Protein AF-A0A1D3L2G2-F1 (afdb_monomer)

Mean predicted aligned error: 9.74 Å

Radius of gyration: 22.22 Å; Cα contacts (8 Å, |Δi|>4): 189; chains: 1; bounding box: 55×24×78 Å

Nearest PDB structures (foldseek):
  7aer-assembly1_A  TM=4.642E-01  e=3.198E-01  Shewanella oneidensis MR-1
  6faj-assembly1_B-2  TM=3.667E-01  e=4.433E-01  Homo sapiens
  8bb1-assembly1_D  TM=3.665E-01  e=4.732E-01  Escherichia coli
  3j7y-assembly1_f  TM=4.106E-01  e=1.747E+00  Homo sapiens
  6rkc-assembly1_B  TM=3.754E-01  e=3.145E+00  Ureaplasma urealyticum serovar 7 str. ATCC 27819

pLDDT: mean 78.07, std 13.8, range [40.22, 92.31]

Solvent-accessible surface area (backbone atoms only — not comparable to full-atom values): 7650 Å² total; per-residue (Å²): 132,65,66,71,61,51,55,53,51,52,51,52,52,51,52,51,51,53,50,52,53,52,51,56,52,50,55,54,51,51,56,55,50,50,53,51,52,51,52,51,25,44,51,50,11,32,46,51,28,37,48,49,50,35,70,75,36,76,88,52,81,85,62,43,74,72,49,75,47,78,43,75,84,76,55,30,34,35,33,40,36,57,74,58,86,72,54,70,70,57,53,52,49,27,48,53,26,20,35,54,34,36,40,76,72,70,30,47,53,57,87,46,83,53,103,70,84,38,51,56,16,68,26,63,32,52,90,53,97,60,47,35,31,48,28,57,64,78,127

Organism: NCBI:txid118062

Sequence (139 aa):
MDDRAQVSVELILFLAFVLAIILVFATYIADANEKNIIETSVKLGAENATSTMVLLDRSMEPLRVTSISVTGSDPIVMTLHFSRSVDYTTQKYVAEGVVTSLISQGYDAESNYTDTNKLKGNVTLQKARHDYLIKTADV

Structure (mmCIF, N/CA/C/O backbone):
data_AF-A0A1D3L2G2-F1
#
_entry.id   AF-A0A1D3L2G2-F1
#
loop_
_atom_site.group_PDB
_atom_site.id
_atom_site.type_symbol
_atom_site.label_atom_id
_atom_site.label_alt_id
_atom_site.label_comp_id
_atom_site.label_asym_id
_atom_site.label_entity_id
_atom_site.label_seq_id
_atom_site.pdbx_PDB_ins_code
_atom_site.Cartn_x
_atom_site.Cartn_y
_atom_site.Cartn_z
_atom_site.occupancy
_atom_site.B_iso_or_equiv
_atom_site.auth_seq_id
_atom_site.auth_comp_id
_atom_site.auth_asym_id
_atom_site.auth_atom_id
_atom_site.pdbx_PDB_model_num
ATOM 1 N N . MET A 1 1 ? 31.912 -0.510 -53.127 1.00 55.47 1 MET A N 1
ATOM 2 C CA . MET A 1 1 ? 31.025 -0.357 -51.957 1.00 55.47 1 MET A CA 1
ATOM 3 C C . MET A 1 1 ? 31.754 0.567 -51.010 1.00 55.47 1 MET A C 1
ATOM 5 O O . MET A 1 1 ? 32.959 0.420 -50.882 1.00 55.47 1 MET A O 1
ATOM 9 N N . ASP A 1 2 ? 31.084 1.607 -50.529 1.00 66.56 2 ASP A N 1
ATOM 10 C CA . ASP A 1 2 ? 31.732 2.687 -49.787 1.00 66.56 2 ASP A CA 1
ATOM 11 C C . ASP A 1 2 ? 31.749 2.307 -48.301 1.00 66.56 2 ASP A C 1
ATOM 13 O O . ASP A 1 2 ? 30.739 2.429 -47.607 1.00 66.56 2 ASP A O 1
ATOM 17 N N . ASP A 1 3 ? 32.873 1.763 -47.829 1.00 65.44 3 ASP A N 1
ATOM 18 C CA . ASP A 1 3 ? 33.015 1.162 -46.491 1.00 65.44 3 ASP A CA 1
ATOM 19 C C . ASP A 1 3 ? 32.640 2.134 -45.362 1.00 65.44 3 ASP A C 1
ATOM 21 O O . ASP A 1 3 ? 32.155 1.738 -44.303 1.00 65.44 3 ASP A O 1
ATOM 25 N N . ARG A 1 4 ? 32.781 3.442 -45.604 1.00 65.44 4 ARG A N 1
ATOM 26 C CA . ARG A 1 4 ? 32.375 4.495 -44.660 1.00 65.44 4 ARG A CA 1
ATOM 27 C C . ARG A 1 4 ? 30.858 4.565 -44.470 1.00 65.44 4 ARG A C 1
ATOM 29 O O . ARG A 1 4 ? 30.391 4.809 -43.355 1.00 65.44 4 ARG A O 1
ATOM 36 N N . ALA A 1 5 ? 30.087 4.346 -45.535 1.00 63.53 5 ALA A N 1
ATOM 37 C CA . ALA A 1 5 ? 28.629 4.323 -45.467 1.00 63.53 5 ALA A CA 1
ATOM 38 C C . ALA A 1 5 ? 28.132 3.070 -44.732 1.00 63.53 5 ALA A C 1
ATOM 40 O O . ALA A 1 5 ? 27.205 3.163 -43.931 1.00 63.53 5 ALA A O 1
ATOM 41 N N . GLN A 1 6 ? 28.792 1.926 -44.933 1.00 70.25 6 GLN A N 1
ATOM 42 C CA . GLN A 1 6 ? 28.467 0.684 -44.229 1.00 70.25 6 GLN A CA 1
ATOM 43 C C . GLN A 1 6 ? 28.737 0.790 -42.719 1.00 70.25 6 GLN A C 1
ATOM 45 O O . GLN A 1 6 ? 27.844 0.507 -41.923 1.00 70.25 6 GLN A O 1
ATOM 50 N N . VAL A 1 7 ? 29.912 1.292 -42.322 1.00 67.12 7 VAL A N 1
ATOM 51 C CA . VAL A 1 7 ? 30.263 1.487 -40.901 1.00 67.12 7 VAL A CA 1
ATOM 52 C C . VAL A 1 7 ? 29.291 2.449 -40.201 1.00 67.12 7 VAL A C 1
ATOM 54 O O . VAL A 1 7 ? 28.914 2.231 -39.051 1.00 67.12 7 VAL A O 1
ATOM 57 N N . SER A 1 8 ? 28.833 3.496 -40.896 1.00 74.94 8 SER A N 1
ATOM 58 C CA . SER A 1 8 ? 27.868 4.456 -40.339 1.00 74.94 8 SER A CA 1
ATOM 59 C C . SER A 1 8 ?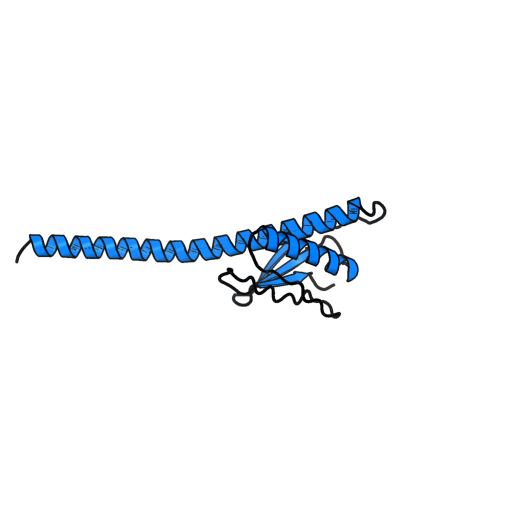 26.487 3.831 -40.112 1.00 74.94 8 SER A C 1
ATOM 61 O O . SER A 1 8 ? 25.849 4.093 -39.093 1.00 74.94 8 SER A O 1
ATOM 63 N N . VAL A 1 9 ? 26.028 2.987 -41.043 1.00 83.44 9 VAL A N 1
ATOM 64 C CA . VAL A 1 9 ? 24.738 2.288 -40.932 1.00 83.44 9 VAL A CA 1
ATOM 65 C C . VAL A 1 9 ? 24.770 1.245 -39.816 1.00 83.44 9 VAL A C 1
ATOM 67 O O . VAL A 1 9 ? 23.834 1.186 -39.021 1.00 83.44 9 VAL A O 1
ATOM 70 N N . GLU A 1 10 ? 25.848 0.467 -39.704 1.00 81.50 10 GLU A N 1
ATOM 71 C CA . GLU A 1 10 ? 26.017 -0.522 -38.631 1.00 81.50 10 GLU A CA 1
ATOM 72 C C . GLU A 1 10 ? 26.034 0.131 -37.243 1.00 81.50 10 GLU A C 1
ATOM 74 O O . GLU A 1 10 ? 25.370 -0.357 -36.327 1.00 81.50 10 GLU A O 1
ATOM 79 N N . LEU A 1 11 ? 26.717 1.273 -37.091 1.00 84.44 11 LEU A N 1
ATOM 80 C CA . LEU A 1 11 ? 26.750 2.016 -35.830 1.00 84.44 11 LEU A CA 1
ATOM 81 C C . LEU A 1 11 ? 25.355 2.508 -35.416 1.00 84.44 11 LEU A C 1
ATOM 83 O O . LEU A 1 11 ? 24.971 2.361 -34.255 1.00 84.44 11 LEU A O 1
ATOM 87 N N . ILE A 1 12 ? 24.586 3.069 -36.355 1.00 87.25 12 ILE A N 1
ATOM 88 C CA . ILE A 1 12 ? 23.217 3.540 -36.092 1.00 87.25 12 ILE A CA 1
ATOM 89 C C . ILE A 1 12 ? 22.308 2.364 -35.720 1.00 87.25 12 ILE A C 1
ATOM 91 O O . ILE A 1 12 ? 21.533 2.467 -34.768 1.00 87.25 12 ILE A O 1
ATOM 95 N N . LEU A 1 13 ? 22.422 1.238 -36.432 1.00 88.69 13 LEU A N 1
ATOM 96 C CA . LEU A 1 13 ? 21.626 0.040 -36.168 1.00 88.69 13 LEU A CA 1
ATOM 97 C C . LEU A 1 13 ? 21.932 -0.544 -34.780 1.00 88.69 13 LEU A C 1
ATOM 99 O O . LEU A 1 13 ? 21.015 -0.885 -34.033 1.00 88.69 13 LEU A O 1
ATOM 103 N N . PHE A 1 14 ? 23.213 -0.607 -34.411 1.00 91.38 14 PHE A N 1
ATOM 104 C CA . PHE A 1 14 ? 23.645 -1.063 -33.094 1.00 91.38 14 PHE A CA 1
ATOM 105 C C . PHE A 1 14 ? 23.118 -0.150 -31.982 1.00 91.38 14 PHE A C 1
ATOM 107 O O . PHE A 1 14 ? 22.549 -0.632 -31.002 1.00 91.38 14 PHE A O 1
ATOM 114 N N . LEU A 1 15 ? 23.236 1.171 -32.149 1.00 91.00 15 LEU A N 1
ATOM 115 C CA . LEU A 1 15 ? 22.743 2.139 -31.169 1.00 91.00 15 LEU A CA 1
ATOM 116 C C . LEU A 1 15 ? 21.220 2.036 -30.984 1.00 91.00 15 LEU A C 1
ATOM 118 O O . LEU A 1 15 ? 20.727 2.061 -29.856 1.00 91.00 15 LEU A O 1
ATOM 122 N N . ALA A 1 16 ? 20.480 1.878 -32.085 1.00 90.31 16 ALA A N 1
ATOM 123 C CA . ALA A 1 16 ? 19.031 1.703 -32.064 1.00 90.31 16 ALA A CA 1
ATOM 124 C C . ALA A 1 16 ? 18.620 0.418 -31.331 1.00 90.31 16 ALA A C 1
ATOM 126 O O . ALA A 1 16 ? 17.677 0.434 -30.541 1.00 90.31 16 ALA A O 1
ATOM 127 N N . PHE A 1 17 ? 19.349 -0.681 -31.539 1.00 92.31 17 PHE A N 1
ATOM 128 C CA . PHE A 1 17 ? 19.092 -1.946 -30.855 1.00 92.31 17 PHE A CA 1
ATOM 129 C C . PHE A 1 17 ? 19.344 -1.851 -29.344 1.00 92.31 17 PHE A C 1
ATOM 131 O O . PHE A 1 17 ? 18.515 -2.289 -28.546 1.00 92.31 17 PHE A O 1
ATOM 138 N N . VAL A 1 18 ? 20.447 -1.215 -28.938 1.00 92.12 18 VAL A N 1
ATOM 139 C CA . VAL A 1 18 ? 20.751 -0.972 -27.519 1.00 92.12 18 VAL A CA 1
ATOM 140 C C . VAL A 1 18 ? 19.671 -0.103 -26.869 1.00 92.12 18 VAL A C 1
ATOM 142 O O . VAL A 1 18 ? 19.184 -0.437 -25.790 1.00 92.12 18 VAL A O 1
ATOM 145 N N . LEU A 1 19 ? 19.241 0.972 -27.536 1.00 91.81 19 LEU A N 1
ATOM 146 C CA . LEU A 1 19 ? 18.149 1.823 -27.054 1.00 91.81 19 LEU A CA 1
ATOM 147 C C . LEU A 1 19 ? 16.835 1.052 -26.906 1.00 91.81 19 LEU A C 1
ATOM 149 O O . LEU A 1 19 ? 16.160 1.201 -25.890 1.00 91.81 19 LEU A O 1
ATOM 153 N N . ALA A 1 20 ? 16.487 0.206 -27.877 1.00 90.00 20 ALA A N 1
ATOM 154 C CA . ALA A 1 20 ? 15.278 -0.609 -27.812 1.00 90.00 20 ALA A CA 1
ATOM 155 C C . ALA A 1 20 ? 15.283 -1.525 -26.579 1.00 90.00 20 ALA A C 1
ATOM 157 O O . ALA A 1 20 ? 14.294 -1.585 -25.850 1.00 90.00 20 ALA A O 1
ATOM 158 N N . ILE A 1 21 ? 16.414 -2.177 -26.298 1.00 90.56 21 ILE A N 1
ATOM 159 C CA . ILE A 1 21 ? 16.573 -3.020 -25.108 1.00 90.56 21 ILE A CA 1
ATOM 160 C C . ILE A 1 21 ? 16.392 -2.198 -23.827 1.00 90.56 21 ILE A C 1
ATOM 162 O O . ILE A 1 21 ? 15.623 -2.592 -22.949 1.00 90.56 21 ILE A O 1
ATOM 166 N N . ILE A 1 22 ? 17.061 -1.045 -23.720 1.00 91.06 22 ILE A N 1
ATOM 167 C CA . ILE A 1 22 ? 16.971 -0.173 -22.539 1.00 91.06 22 ILE A CA 1
ATOM 168 C C . ILE A 1 22 ? 15.522 0.250 -22.284 1.00 91.06 22 ILE A C 1
ATOM 170 O O . ILE A 1 22 ? 15.068 0.196 -21.144 1.00 91.06 22 ILE A O 1
ATOM 174 N N . LEU A 1 23 ? 14.782 0.628 -23.329 1.00 87.69 23 LEU A N 1
ATOM 175 C CA . LEU A 1 23 ? 13.384 1.041 -23.202 1.00 87.69 23 LEU A CA 1
ATOM 176 C C . LEU A 1 23 ? 12.489 -0.099 -22.703 1.00 87.69 23 LEU A C 1
ATOM 178 O O . LEU A 1 23 ? 11.676 0.117 -21.804 1.00 87.69 23 LEU A O 1
ATOM 182 N N . VAL A 1 24 ? 12.671 -1.320 -23.216 1.00 85.88 24 VAL A N 1
ATOM 183 C CA . VAL A 1 24 ? 11.917 -2.493 -22.746 1.00 85.88 24 VAL A CA 1
ATOM 184 C C . VAL A 1 24 ? 12.158 -2.726 -21.253 1.00 85.88 24 VAL A C 1
ATOM 186 O O . VAL A 1 24 ? 11.203 -2.807 -20.480 1.00 85.88 24 VAL A O 1
ATOM 189 N N . PHE A 1 25 ? 13.416 -2.747 -20.810 1.00 83.81 25 PHE A N 1
ATOM 190 C CA . PHE A 1 25 ? 13.718 -2.932 -19.389 1.00 83.81 25 PHE A CA 1
ATOM 191 C C . PHE A 1 25 ? 13.231 -1.769 -18.520 1.00 83.81 25 PHE A C 1
ATOM 193 O O . PHE A 1 25 ? 12.712 -2.006 -17.431 1.00 83.81 25 PHE A O 1
ATOM 200 N N . ALA A 1 26 ? 13.341 -0.528 -18.998 1.00 79.69 26 ALA A N 1
ATOM 201 C CA . ALA A 1 26 ? 12.862 0.645 -18.275 1.00 79.69 26 ALA A CA 1
ATOM 202 C C . ALA A 1 26 ? 11.353 0.566 -18.005 1.00 79.69 26 ALA A C 1
ATOM 204 O O . ALA A 1 26 ? 10.919 0.825 -16.882 1.00 79.69 26 ALA A O 1
ATOM 205 N N . THR A 1 27 ? 10.558 0.156 -19.000 1.00 79.94 27 THR A N 1
ATOM 206 C CA . THR A 1 27 ? 9.103 0.011 -18.829 1.00 79.94 27 THR A CA 1
ATOM 207 C C . THR A 1 27 ? 8.743 -1.056 -17.797 1.00 79.94 27 THR A C 1
ATOM 209 O O . THR A 1 27 ? 7.934 -0.775 -16.913 1.00 79.94 27 THR A O 1
ATOM 212 N N . TYR A 1 28 ? 9.406 -2.217 -17.847 1.00 81.69 28 TYR A N 1
ATOM 213 C CA . TYR A 1 28 ? 9.195 -3.321 -16.908 1.00 81.69 28 TYR A CA 1
ATOM 214 C C . TYR A 1 28 ? 9.595 -2.962 -15.468 1.00 81.69 28 TYR A C 1
ATOM 216 O O . TYR A 1 28 ? 8.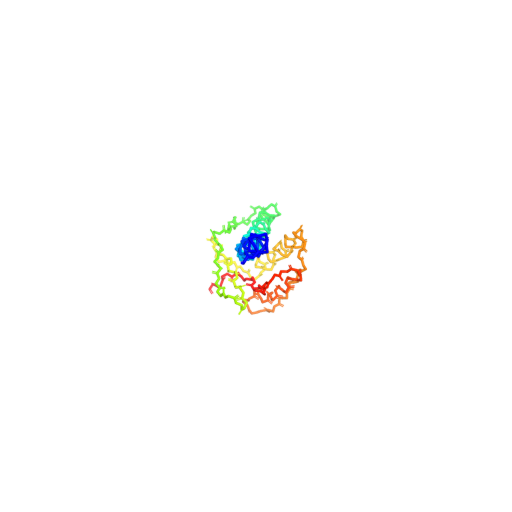859 -3.237 -14.521 1.00 81.69 28 TYR A O 1
ATOM 224 N N . ILE A 1 29 ? 10.752 -2.313 -15.289 1.00 81.50 29 ILE A N 1
ATOM 225 C CA . ILE A 1 29 ? 11.229 -1.882 -13.966 1.00 81.50 29 ILE A CA 1
ATOM 226 C C . ILE A 1 29 ? 10.293 -0.827 -13.377 1.00 81.50 29 ILE A C 1
ATOM 228 O O . ILE A 1 29 ? 9.998 -0.878 -12.185 1.00 81.50 29 ILE A O 1
ATOM 232 N N . ALA A 1 30 ? 9.801 0.106 -14.193 1.00 80.50 30 ALA A N 1
ATOM 233 C CA . ALA A 1 30 ? 8.864 1.121 -13.732 1.00 80.50 30 ALA A CA 1
ATOM 234 C C . ALA A 1 30 ? 7.544 0.506 -13.227 1.00 80.50 30 ALA A C 1
ATOM 236 O O . ALA A 1 30 ? 7.055 0.936 -12.185 1.00 80.50 30 ALA A O 1
ATOM 237 N N . ASP A 1 31 ? 7.019 -0.532 -13.889 1.00 82.31 31 ASP A N 1
ATOM 238 C CA . ASP A 1 31 ? 5.801 -1.229 -13.441 1.00 82.31 31 ASP A CA 1
ATOM 239 C C . ASP A 1 31 ? 6.011 -1.965 -12.111 1.00 82.31 31 ASP A C 1
ATOM 241 O O . ASP A 1 31 ? 5.165 -1.912 -11.217 1.00 82.31 31 ASP A O 1
ATOM 245 N N . ALA A 1 32 ? 7.155 -2.636 -11.950 1.00 83.38 32 ALA A N 1
ATOM 246 C CA . ALA A 1 32 ? 7.499 -3.312 -10.700 1.00 83.38 32 ALA A CA 1
ATOM 247 C C . ALA A 1 32 ? 7.723 -2.317 -9.549 1.00 83.38 32 ALA A C 1
ATOM 249 O O . ALA A 1 32 ? 7.280 -2.549 -8.423 1.00 83.38 32 ALA A O 1
ATOM 250 N N . ASN A 1 33 ? 8.395 -1.199 -9.830 1.00 84.94 33 ASN A N 1
ATOM 251 C CA . ASN A 1 33 ? 8.668 -0.164 -8.842 1.00 84.94 33 ASN A CA 1
ATOM 252 C C . ASN A 1 33 ? 7.379 0.501 -8.347 1.00 84.94 33 ASN A C 1
ATOM 254 O O . ASN A 1 33 ? 7.210 0.677 -7.145 1.00 84.94 33 ASN A O 1
ATOM 258 N N . GLU A 1 34 ? 6.449 0.813 -9.251 1.00 84.56 34 GLU A N 1
ATOM 259 C CA . GLU A 1 34 ? 5.143 1.367 -8.889 1.00 84.56 34 GLU A CA 1
ATOM 260 C C . GLU A 1 34 ? 4.378 0.442 -7.934 1.00 84.56 34 GLU A C 1
ATOM 262 O O . GLU A 1 34 ? 3.954 0.882 -6.865 1.00 84.56 34 GLU A O 1
ATOM 267 N N . LYS A 1 35 ? 4.259 -0.848 -8.277 1.00 85.56 35 LYS A N 1
ATOM 268 C CA . LYS A 1 35 ? 3.562 -1.831 -7.431 1.00 85.56 35 LYS A CA 1
ATOM 269 C C . LYS A 1 35 ? 4.178 -1.910 -6.036 1.00 85.56 35 LYS A C 1
ATOM 271 O O . LYS A 1 35 ? 3.447 -1.894 -5.050 1.00 85.56 35 LYS A O 1
ATOM 276 N N . ASN A 1 36 ? 5.508 -1.926 -5.952 1.00 88.12 36 ASN A N 1
ATOM 277 C CA . ASN A 1 36 ? 6.225 -1.962 -4.677 1.00 88.12 36 ASN A CA 1
ATOM 278 C C . ASN A 1 36 ? 5.996 -0.699 -3.837 1.00 88.12 36 ASN A C 1
ATOM 280 O O . ASN A 1 36 ? 5.806 -0.800 -2.623 1.00 88.12 36 ASN A O 1
ATOM 284 N N . ILE A 1 37 ? 6.011 0.485 -4.460 1.00 87.12 37 ILE A N 1
ATOM 285 C CA . ILE A 1 37 ? 5.754 1.756 -3.770 1.00 87.12 37 ILE A CA 1
ATOM 286 C C . ILE A 1 37 ? 4.336 1.760 -3.209 1.00 87.12 37 ILE A C 1
ATOM 288 O O . ILE A 1 37 ? 4.154 2.034 -2.023 1.00 87.12 37 ILE A O 1
ATOM 292 N N . ILE A 1 38 ? 3.338 1.412 -4.022 1.00 87.06 38 ILE A N 1
ATOM 293 C CA . ILE A 1 38 ? 1.938 1.396 -3.588 1.00 87.06 38 ILE A CA 1
ATOM 294 C C . ILE A 1 38 ? 1.739 0.354 -2.485 1.00 87.06 38 ILE A C 1
ATOM 296 O O . ILE A 1 38 ? 1.165 0.684 -1.453 1.00 87.06 38 ILE A O 1
ATOM 300 N N . GLU A 1 39 ? 2.269 -0.863 -2.628 1.00 89.31 39 GLU A N 1
ATOM 301 C CA . GLU A 1 39 ? 2.152 -1.910 -1.602 1.00 89.31 39 GLU A CA 1
ATOM 302 C C . GLU A 1 39 ? 2.755 -1.469 -0.268 1.00 89.31 39 GLU A C 1
ATOM 304 O O . GLU A 1 39 ? 2.126 -1.597 0.784 1.00 89.31 39 GLU A O 1
ATOM 309 N N . THR A 1 40 ? 3.950 -0.882 -0.319 1.00 89.75 40 THR A N 1
ATOM 310 C CA . THR A 1 40 ? 4.633 -0.355 0.866 1.00 89.75 40 THR A CA 1
ATOM 311 C C . THR A 1 40 ? 3.820 0.765 1.511 1.00 89.75 40 THR A C 1
ATOM 313 O O . THR A 1 40 ? 3.674 0.798 2.730 1.00 89.75 40 THR A O 1
ATOM 316 N N . SER A 1 41 ? 3.240 1.652 0.705 1.00 88.81 41 SER A N 1
ATOM 317 C CA . SER A 1 41 ? 2.428 2.783 1.172 1.00 88.81 41 SER A CA 1
ATOM 318 C C . SER A 1 41 ? 1.128 2.319 1.818 1.00 88.81 41 SER A C 1
ATOM 320 O O . SER A 1 41 ? 0.764 2.780 2.896 1.00 88.81 41 SER A O 1
ATOM 322 N N . VAL A 1 42 ? 0.456 1.345 1.205 1.00 88.88 42 VAL A N 1
ATOM 323 C CA . VAL A 1 42 ? -0.742 0.713 1.764 1.00 88.88 42 VAL A CA 1
ATOM 324 C C . VAL A 1 42 ? -0.413 0.035 3.091 1.00 88.88 42 VAL A C 1
ATOM 326 O O . VAL A 1 42 ? -1.131 0.225 4.073 1.00 88.88 42 VAL A O 1
ATOM 329 N N . LYS A 1 43 ? 0.697 -0.707 3.158 1.00 90.69 43 LYS A N 1
ATOM 330 C CA . LYS A 1 43 ? 1.137 -1.361 4.393 1.00 90.69 43 LYS A CA 1
ATOM 331 C C . LYS A 1 43 ? 1.423 -0.351 5.498 1.00 90.69 43 LYS A C 1
ATOM 333 O O . LYS A 1 43 ? 0.874 -0.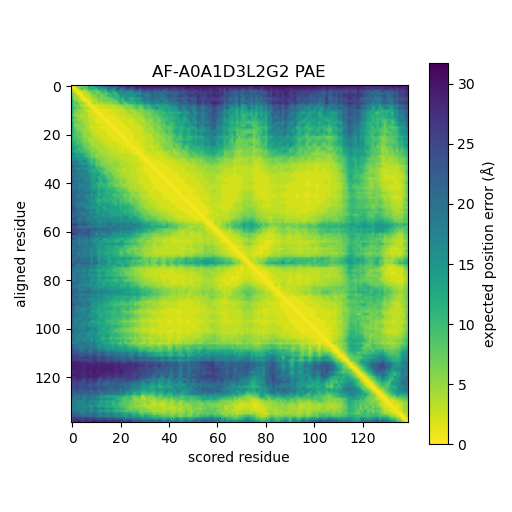484 6.586 1.00 90.69 43 LYS A O 1
ATOM 338 N N . LEU A 1 44 ? 2.234 0.666 5.210 1.00 90.69 44 LEU A N 1
ATOM 339 C CA . LEU A 1 44 ? 2.607 1.699 6.175 1.00 90.69 44 LEU A CA 1
ATOM 340 C C . LEU A 1 44 ? 1.392 2.494 6.651 1.00 90.69 44 LEU A C 1
ATOM 342 O O . LEU A 1 44 ? 1.244 2.715 7.849 1.00 90.69 44 LEU A O 1
ATOM 346 N N . GLY A 1 45 ? 0.498 2.887 5.743 1.00 89.00 45 GLY A N 1
ATOM 347 C CA . GLY A 1 45 ? -0.734 3.586 6.098 1.00 89.00 45 GLY A CA 1
ATOM 348 C C . GLY A 1 45 ? -1.616 2.763 7.033 1.00 89.00 45 GLY A C 1
ATOM 349 O O . GLY A 1 45 ? -2.097 3.278 8.042 1.00 89.00 45 GLY A O 1
ATOM 350 N N . ALA A 1 46 ? -1.762 1.466 6.760 1.00 88.94 46 ALA A N 1
ATOM 351 C CA . ALA A 1 46 ? -2.539 0.574 7.608 1.00 88.94 46 ALA A CA 1
ATOM 352 C C . ALA A 1 46 ? -1.863 0.269 8.956 1.00 88.94 46 ALA A C 1
ATOM 354 O O . ALA A 1 46 ? -2.526 0.274 9.994 1.00 88.94 46 ALA A O 1
ATOM 355 N N . GLU A 1 47 ? -0.550 0.041 8.982 1.00 91.25 47 GLU A N 1
ATOM 356 C CA . GLU A 1 47 ? 0.213 -0.173 10.220 1.00 91.25 47 GLU A CA 1
ATOM 357 C C . GLU A 1 47 ? 0.209 1.077 11.112 1.00 91.25 47 GLU A C 1
ATOM 359 O O . GLU A 1 47 ? -0.003 0.976 12.322 1.00 91.25 47 GLU A O 1
ATOM 364 N N . ASN A 1 48 ? 0.356 2.266 10.528 1.00 91.50 48 ASN A N 1
ATOM 365 C CA . ASN A 1 48 ? 0.283 3.528 11.261 1.00 91.50 48 ASN A CA 1
ATOM 366 C C . ASN A 1 48 ? -1.126 3.801 11.793 1.00 91.50 48 ASN A C 1
ATOM 368 O O . ASN A 1 48 ? -1.269 4.254 12.930 1.00 91.50 48 ASN A O 1
ATOM 372 N N . ALA A 1 49 ? -2.168 3.498 11.014 1.00 89.62 49 ALA A N 1
ATOM 373 C CA . ALA A 1 49 ? -3.549 3.638 11.462 1.00 89.62 49 ALA A CA 1
ATOM 374 C C . ALA A 1 49 ? -3.842 2.704 12.642 1.00 89.62 49 ALA A C 1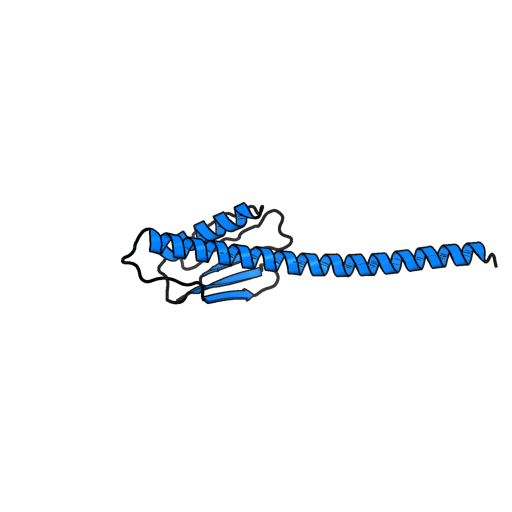
ATOM 376 O O . ALA A 1 49 ? -4.246 3.154 13.711 1.00 89.62 49 ALA A O 1
ATOM 377 N N . THR A 1 50 ? -3.557 1.410 12.489 1.00 90.06 50 THR A N 1
ATOM 378 C CA . THR A 1 50 ? -3.774 0.417 13.554 1.00 90.06 50 THR A CA 1
ATOM 379 C C . THR A 1 50 ? -2.967 0.728 14.817 1.00 90.06 50 THR A C 1
ATOM 381 O O . THR A 1 50 ? -3.499 0.625 15.922 1.00 90.06 50 THR A O 1
ATOM 384 N N . SER A 1 51 ? -1.728 1.204 14.672 1.00 89.25 51 SER A N 1
ATOM 385 C CA . SER A 1 51 ? -0.904 1.656 15.801 1.00 89.25 51 SER A CA 1
ATOM 386 C C . SER A 1 51 ? -1.495 2.885 16.493 1.00 89.25 51 SER A C 1
ATOM 388 O O . SER A 1 51 ? -1.591 2.914 17.719 1.00 89.25 51 SER A O 1
ATOM 390 N N . THR A 1 52 ? -1.941 3.884 15.725 1.00 89.00 52 THR A N 1
ATOM 391 C CA . THR A 1 52 ? -2.578 5.090 16.273 1.00 89.00 52 THR A CA 1
ATOM 392 C C . THR A 1 52 ? -3.845 4.745 17.051 1.00 89.00 52 THR A C 1
ATOM 394 O O . THR A 1 52 ? -4.053 5.286 18.134 1.00 89.00 52 THR A O 1
ATOM 397 N N . MET A 1 53 ? -4.655 3.795 16.574 1.00 87.50 53 MET A N 1
ATOM 398 C CA . MET A 1 53 ? -5.849 3.360 17.304 1.00 87.50 53 MET A CA 1
ATOM 399 C C . MET A 1 53 ? -5.505 2.788 18.686 1.00 87.50 53 MET A C 1
ATOM 401 O O . MET A 1 53 ? -6.138 3.162 19.666 1.00 87.50 53 MET A O 1
ATOM 405 N N . VAL A 1 54 ? -4.483 1.930 18.790 1.00 87.31 54 VAL A N 1
ATOM 406 C CA . VAL A 1 54 ? -4.039 1.352 20.079 1.00 87.31 54 VAL A CA 1
ATOM 407 C C . VAL A 1 54 ? -3.453 2.424 21.006 1.00 87.31 54 VAL A C 1
ATOM 409 O O . VAL A 1 54 ? -3.573 2.339 22.228 1.00 87.31 54 VAL A O 1
ATOM 412 N N . LEU A 1 55 ? -2.809 3.450 20.442 1.00 86.81 55 LEU A N 1
ATOM 413 C CA . LEU A 1 55 ? -2.301 4.579 21.223 1.00 86.81 55 LEU A CA 1
ATOM 414 C C . LEU A 1 55 ? -3.431 5.437 21.805 1.00 86.81 55 LEU A C 1
ATOM 416 O O . LEU A 1 55 ? -3.301 5.908 22.937 1.00 86.81 55 LEU A O 1
ATOM 420 N N . LEU A 1 56 ? -4.509 5.636 21.042 1.00 88.88 56 LEU A N 1
ATOM 421 C CA . LEU A 1 56 ? -5.682 6.408 21.455 1.00 88.88 56 LEU A CA 1
ATOM 422 C C . LEU A 1 56 ? -6.573 5.634 22.433 1.00 88.88 56 LEU A C 1
ATOM 424 O O . LEU A 1 56 ? -7.078 6.227 23.384 1.00 88.88 56 LEU A O 1
ATOM 428 N N . ASP A 1 57 ? -6.720 4.322 22.242 1.00 86.38 57 ASP A N 1
ATOM 429 C CA . ASP A 1 57 ? -7.460 3.436 23.137 1.00 86.38 57 ASP A CA 1
ATOM 430 C C . ASP A 1 57 ? -6.604 2.238 23.565 1.00 86.38 57 ASP A C 1
ATOM 432 O O . ASP A 1 57 ? -6.495 1.222 22.876 1.00 86.38 57 ASP A O 1
ATOM 436 N N . ARG A 1 58 ? -6.027 2.346 24.766 1.00 80.00 58 ARG A N 1
ATOM 437 C CA . ARG A 1 58 ? -5.185 1.296 25.360 1.00 80.00 58 ARG A CA 1
ATOM 438 C C . ARG A 1 58 ? -5.966 0.067 25.832 1.00 80.00 58 ARG A C 1
ATOM 440 O O . ARG A 1 58 ? -5.336 -0.916 26.215 1.00 80.00 58 ARG A O 1
ATOM 447 N N . SER A 1 59 ? -7.298 0.129 25.870 1.00 83.50 59 SER A N 1
ATOM 448 C CA . SER A 1 59 ? -8.147 -1.017 26.216 1.00 83.50 59 SER A CA 1
ATOM 449 C C . SER A 1 59 ? -8.429 -1.920 25.014 1.00 83.50 59 SER A C 1
ATOM 451 O O . SER A 1 59 ? -8.850 -3.063 25.185 1.00 83.50 59 SER A O 1
ATOM 453 N N . MET A 1 60 ? -8.149 -1.433 23.803 1.00 82.00 60 MET A N 1
ATOM 454 C CA . MET A 1 60 ? -8.328 -2.184 22.574 1.00 82.00 60 MET A CA 1
ATOM 455 C C . MET A 1 60 ? -7.182 -3.180 22.352 1.00 82.00 60 MET A C 1
ATOM 457 O O . MET A 1 60 ? -6.000 -2.849 22.459 1.00 82.00 60 MET A O 1
ATOM 461 N N . GLU A 1 61 ? -7.530 -4.409 21.966 1.00 84.06 61 GLU A N 1
ATOM 462 C CA . GLU A 1 61 ? -6.540 -5.410 21.573 1.00 84.06 61 GLU A CA 1
ATOM 463 C C . GLU A 1 61 ? -5.765 -4.976 20.316 1.00 84.06 61 GLU A C 1
ATOM 465 O O . GLU A 1 61 ? -6.401 -4.624 19.308 1.00 84.06 61 GLU A O 1
ATOM 470 N N . PRO A 1 62 ? -4.418 -5.075 20.323 1.00 84.25 62 PRO A N 1
ATOM 471 C CA . PRO A 1 62 ? -3.591 -4.700 19.187 1.00 84.25 62 PRO A CA 1
ATOM 472 C C . PRO A 1 62 ? -3.999 -5.409 17.898 1.00 84.25 62 PRO A C 1
ATOM 474 O O . PRO A 1 62 ? -4.052 -6.638 17.823 1.00 84.25 62 PRO A O 1
ATOM 477 N N . LEU A 1 63 ? -4.243 -4.616 16.859 1.00 86.81 63 LEU A N 1
ATOM 478 C CA . LEU A 1 63 ? -4.504 -5.104 15.515 1.00 86.81 63 LEU A CA 1
ATOM 479 C C . LEU A 1 63 ? -3.224 -5.015 14.687 1.00 86.81 63 LEU A C 1
ATOM 481 O O . LEU A 1 63 ? -2.584 -3.969 14.648 1.00 86.81 63 LEU A O 1
ATOM 485 N N . ARG A 1 64 ? -2.852 -6.103 14.012 1.00 87.31 64 ARG A N 1
ATOM 486 C CA . ARG A 1 64 ? -1.667 -6.138 13.147 1.00 87.31 64 ARG A CA 1
ATOM 487 C C . ARG A 1 64 ? -2.067 -6.418 11.711 1.00 87.31 64 ARG A C 1
ATOM 489 O O . ARG A 1 64 ? -2.880 -7.307 11.473 1.00 87.31 64 ARG A O 1
ATOM 496 N N . VAL A 1 65 ? -1.440 -5.723 10.767 1.00 87.56 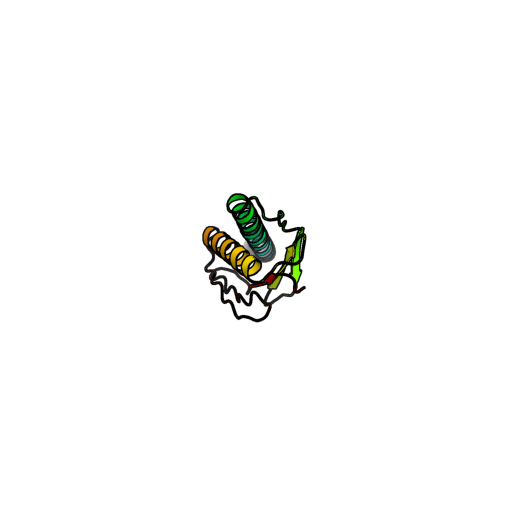65 VAL A N 1
ATOM 497 C CA . VAL A 1 65 ? -1.464 -6.101 9.349 1.00 87.56 65 VAL A CA 1
ATOM 498 C C . VAL A 1 65 ? -0.553 -7.317 9.183 1.00 87.56 65 VAL A C 1
ATOM 500 O O . VAL A 1 65 ? 0.637 -7.252 9.486 1.00 87.56 65 VAL A O 1
ATOM 503 N N . THR A 1 66 ? -1.104 -8.454 8.768 1.00 87.94 66 THR A N 1
ATOM 504 C CA . THR A 1 66 ? -0.345 -9.709 8.638 1.00 87.94 66 THR A CA 1
ATOM 505 C C . THR A 1 66 ? 0.237 -9.878 7.246 1.00 87.94 66 THR A C 1
ATOM 507 O O . THR A 1 66 ? 1.360 -10.355 7.100 1.00 87.94 66 THR A O 1
ATOM 510 N N . SER A 1 67 ? -0.519 -9.494 6.222 1.00 86.62 67 SER A N 1
ATOM 511 C CA . SER A 1 67 ? -0.097 -9.597 4.829 1.00 86.62 67 SER A CA 1
ATOM 512 C C . SER A 1 67 ? -0.920 -8.681 3.931 1.00 86.62 67 SER A C 1
ATOM 514 O O . SER A 1 67 ? -2.032 -8.271 4.271 1.00 86.62 67 SER A O 1
ATOM 516 N N . ILE A 1 68 ? -0.363 -8.386 2.760 1.00 88.19 68 ILE A N 1
ATOM 517 C CA . ILE A 1 68 ? -1.084 -7.801 1.636 1.00 88.19 68 ILE A CA 1
ATOM 518 C C . ILE A 1 68 ? -1.031 -8.825 0.513 1.00 88.19 68 ILE A C 1
ATOM 520 O O . ILE A 1 68 ? 0.023 -9.375 0.207 1.00 88.19 68 ILE A O 1
ATOM 524 N N . SER A 1 69 ? -2.186 -9.122 -0.068 1.00 88.56 69 SER A N 1
ATOM 525 C CA . SER A 1 69 ? -2.273 -9.964 -1.261 1.00 88.56 69 SER A CA 1
ATOM 526 C C . SER A 1 69 ? -2.630 -9.100 -2.456 1.00 88.56 69 SER A C 1
ATOM 528 O O . SER A 1 69 ? -3.612 -8.362 -2.412 1.00 88.56 69 SER A O 1
ATOM 530 N N . VAL A 1 70 ? -1.827 -9.190 -3.509 1.00 86.81 70 VAL A N 1
ATOM 531 C CA . VAL A 1 70 ? -2.018 -8.441 -4.750 1.00 86.81 70 VAL A CA 1
ATOM 532 C C . VAL A 1 70 ? -2.511 -9.411 -5.816 1.00 86.81 70 VAL A C 1
ATOM 534 O O . VAL A 1 70 ? -1.888 -10.441 -6.065 1.00 86.81 70 VAL A O 1
ATOM 537 N N . THR A 1 71 ? -3.660 -9.115 -6.416 1.00 85.38 71 THR A N 1
ATOM 538 C CA . THR A 1 71 ? -4.316 -9.968 -7.417 1.00 85.38 71 THR A CA 1
ATOM 539 C C . THR A 1 71 ? -4.844 -9.130 -8.572 1.00 85.38 71 THR A C 1
ATOM 541 O O . THR A 1 71 ? -5.120 -7.950 -8.401 1.00 85.38 71 THR A O 1
ATOM 544 N N . GLY A 1 72 ? -5.015 -9.740 -9.744 1.00 79.12 72 GLY A N 1
ATOM 545 C CA . GLY A 1 72 ? -5.475 -9.029 -10.937 1.00 79.12 72 GLY A CA 1
ATOM 546 C C . GLY A 1 72 ? -4.368 -8.243 -11.644 1.00 79.12 72 GLY A C 1
ATOM 547 O O . GLY A 1 72 ? -3.264 -8.062 -11.127 1.00 79.12 72 GLY A O 1
ATOM 548 N N . SER A 1 73 ? -4.668 -7.831 -12.872 1.00 75.75 73 SER A N 1
ATOM 549 C CA .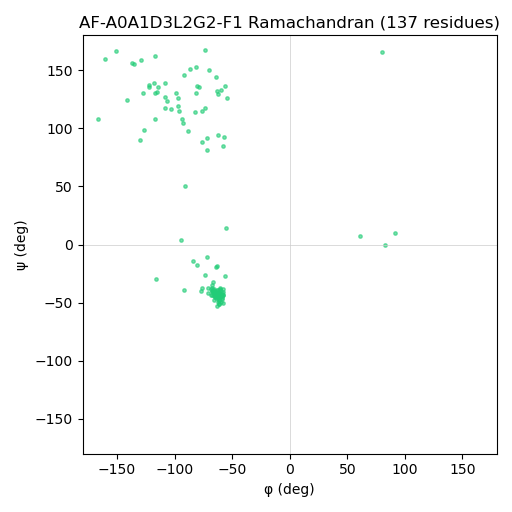 SER A 1 73 ? -3.778 -7.038 -13.727 1.00 75.75 73 SER A CA 1
ATOM 550 C C . SER A 1 73 ? -4.345 -5.658 -14.042 1.00 75.75 73 SER A C 1
ATOM 552 O O . SER A 1 73 ? -3.559 -4.742 -14.246 1.00 75.75 73 SER A O 1
ATOM 554 N N . ASP A 1 74 ? -5.675 -5.531 -14.080 1.00 77.81 74 ASP A N 1
ATOM 555 C CA . ASP A 1 74 ? -6.396 -4.276 -14.291 1.00 77.81 74 ASP A CA 1
ATOM 556 C C . ASP A 1 74 ? -7.900 -4.455 -13.940 1.00 77.81 74 ASP A C 1
ATOM 558 O O . ASP A 1 74 ? -8.598 -5.190 -14.647 1.00 77.81 74 ASP A O 1
ATOM 562 N N . PRO A 1 75 ? -8.413 -3.898 -12.825 1.00 75.12 75 PRO A N 1
ATOM 563 C CA . PRO A 1 75 ? -7.657 -3.207 -11.786 1.00 75.12 75 PRO A CA 1
ATOM 564 C C . PRO A 1 75 ? -6.789 -4.183 -10.975 1.00 75.12 75 PRO A C 1
ATOM 566 O O . PRO A 1 75 ? -7.136 -5.354 -10.775 1.00 75.12 75 PRO A O 1
ATOM 569 N N . ILE A 1 76 ? -5.666 -3.689 -10.459 1.00 82.00 76 ILE A N 1
ATOM 570 C CA . ILE A 1 76 ? -4.833 -4.400 -9.487 1.00 82.00 76 ILE A CA 1
ATOM 571 C C . ILE A 1 76 ? -5.521 -4.323 -8.122 1.00 82.00 76 ILE A C 1
ATOM 573 O O . ILE A 1 76 ? -5.671 -3.258 -7.526 1.00 82.00 76 ILE A O 1
ATOM 577 N N . VAL A 1 77 ? -5.942 -5.471 -7.603 1.00 83.62 77 VAL A N 1
ATOM 578 C CA . VAL A 1 77 ? -6.662 -5.587 -6.336 1.00 83.62 77 VAL A CA 1
ATOM 579 C C . VAL A 1 77 ? -5.695 -5.930 -5.209 1.00 83.62 77 VAL A C 1
ATOM 581 O O . VAL A 1 77 ? -5.144 -7.032 -5.170 1.00 83.62 77 VAL A O 1
ATOM 584 N N . MET A 1 78 ? -5.539 -5.017 -4.254 1.00 84.56 78 MET A N 1
ATOM 585 C CA . MET A 1 78 ? -4.717 -5.199 -3.058 1.00 84.56 78 MET A CA 1
ATOM 586 C C . MET A 1 78 ? -5.613 -5.494 -1.861 1.00 84.56 78 MET A C 1
ATOM 588 O O . MET A 1 78 ? -6.419 -4.659 -1.470 1.00 84.56 78 MET A O 1
ATOM 592 N N . THR A 1 79 ? -5.487 -6.678 -1.271 1.00 86.31 79 THR A N 1
ATOM 593 C CA . THR A 1 79 ? -6.280 -7.090 -0.107 1.00 86.31 79 THR A CA 1
ATOM 594 C C . THR A 1 79 ? -5.408 -7.129 1.140 1.00 86.31 79 THR A C 1
ATOM 596 O O . THR A 1 79 ? -4.465 -7.923 1.191 1.00 86.31 79 THR A O 1
ATOM 599 N N . LEU A 1 80 ? -5.728 -6.295 2.130 1.00 86.62 80 LEU A N 1
ATOM 600 C CA . LEU A 1 80 ? -5.098 -6.280 3.445 1.00 86.62 80 LEU A CA 1
ATOM 601 C C . LEU A 1 80 ? -5.697 -7.364 4.336 1.00 86.62 80 LEU A C 1
ATOM 603 O O . LEU A 1 80 ? -6.916 -7.446 4.501 1.00 86.62 80 LEU A O 1
ATOM 607 N N . HIS A 1 81 ? -4.819 -8.142 4.955 1.00 88.12 81 HIS A N 1
ATOM 608 C CA . HIS A 1 81 ? -5.163 -9.145 5.954 1.00 88.12 81 HIS A CA 1
ATOM 609 C C . HIS A 1 81 ? -4.721 -8.667 7.328 1.00 88.12 81 HIS A C 1
ATOM 611 O O . HIS A 1 81 ? -3.625 -8.116 7.484 1.00 88.12 81 HIS A O 1
ATOM 617 N N . PHE A 1 82 ? -5.567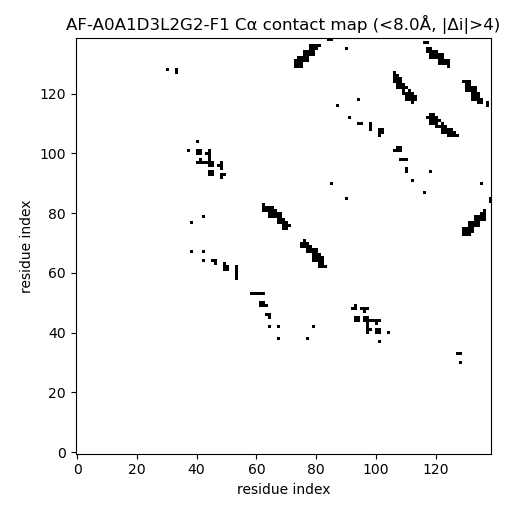 -8.900 8.325 1.00 88.06 82 PHE A N 1
ATOM 618 C CA . PHE A 1 82 ? -5.296 -8.522 9.704 1.00 88.06 82 PHE A CA 1
ATOM 619 C C . PHE A 1 82 ? -5.207 -9.743 10.616 1.00 88.06 82 PHE A C 1
ATOM 621 O O . PHE A 1 82 ? -5.710 -10.818 10.301 1.00 88.06 82 PHE A O 1
ATOM 628 N N . SER A 1 83 ? -4.607 -9.554 11.791 1.00 88.06 83 SER A N 1
ATOM 629 C CA . SER A 1 83 ? -4.446 -10.596 12.812 1.00 88.06 83 SER A CA 1
ATOM 630 C C . SER A 1 83 ? -5.760 -11.130 13.386 1.00 88.06 83 SER A C 1
ATOM 632 O O . SER A 1 83 ? -5.761 -12.192 14.002 1.00 88.06 83 SER A O 1
ATOM 634 N N . ARG A 1 84 ? -6.863 -10.395 13.220 1.00 85.38 84 ARG A N 1
ATOM 635 C CA . ARG A 1 84 ? -8.219 -10.785 13.617 1.00 85.38 84 ARG A CA 1
ATOM 636 C C . ARG A 1 84 ? -9.246 -10.132 12.698 1.00 85.38 84 ARG A C 1
ATOM 638 O O . ARG A 1 84 ? -8.923 -9.175 11.995 1.00 85.38 84 ARG A O 1
ATOM 645 N N . SER A 1 85 ? -10.486 -10.612 12.757 1.00 81.69 85 SER A N 1
ATOM 646 C CA . SER A 1 85 ? -11.627 -9.939 12.138 1.00 81.69 85 SER A CA 1
ATOM 647 C C . SER A 1 85 ? -11.748 -8.503 12.651 1.00 81.69 85 SER A C 1
ATOM 649 O O . SER A 1 85 ? -11.626 -8.244 13.855 1.00 81.69 85 SER A O 1
ATOM 651 N N . VAL A 1 86 ? -11.999 -7.581 11.730 1.00 80.31 86 VAL A N 1
ATOM 652 C CA . VAL A 1 86 ? -12.119 -6.148 12.001 1.00 80.31 86 VAL A CA 1
ATOM 653 C C . VAL A 1 86 ? -13.534 -5.685 11.718 1.00 80.31 86 VAL A C 1
ATOM 655 O O . VAL A 1 86 ? -14.117 -6.051 10.698 1.00 80.31 86 VAL A O 1
ATOM 658 N N . ASP A 1 87 ? -14.081 -4.882 12.625 1.00 82.19 87 ASP A N 1
ATOM 659 C CA . ASP A 1 87 ? -15.380 -4.254 12.431 1.00 82.19 87 ASP A CA 1
ATOM 660 C C . ASP A 1 87 ? -15.289 -3.121 11.400 1.00 82.19 87 ASP A C 1
ATOM 662 O O . ASP A 1 87 ? -14.207 -2.656 11.028 1.00 82.19 87 ASP A O 1
ATOM 666 N N . TYR A 1 88 ? -16.449 -2.650 10.955 1.00 76.12 88 TYR A N 1
ATOM 667 C CA . TYR A 1 88 ? -16.537 -1.588 9.959 1.00 76.12 88 TYR A CA 1
ATOM 668 C C . TYR A 1 88 ? -15.827 -0.294 10.392 1.00 76.12 88 TYR A C 1
ATOM 670 O O . TYR A 1 88 ? -15.154 0.344 9.583 1.00 76.12 88 TYR A O 1
ATOM 678 N N . THR A 1 89 ? -15.912 0.073 11.673 1.00 81.06 89 THR A N 1
ATOM 679 C CA . THR A 1 89 ? -15.269 1.285 12.204 1.00 81.06 89 THR A CA 1
ATOM 680 C C . THR A 1 89 ? -13.751 1.208 12.068 1.00 81.06 89 THR A C 1
ATOM 682 O O . THR A 1 89 ? -13.118 2.150 11.589 1.00 81.06 89 THR A O 1
ATOM 685 N N . THR A 1 90 ? -13.168 0.060 12.425 1.00 82.44 90 THR A N 1
ATOM 686 C CA . THR A 1 90 ? -11.731 -0.182 12.276 1.00 82.44 90 THR A CA 1
ATOM 687 C C . THR A 1 90 ? -11.318 -0.207 10.808 1.00 82.44 90 THR A C 1
ATOM 689 O O . THR A 1 90 ? -10.311 0.398 10.445 1.00 82.44 90 THR A O 1
ATOM 692 N N . GLN A 1 91 ? -12.109 -0.846 9.939 1.00 80.88 91 GLN A N 1
ATOM 693 C CA . GLN A 1 91 ? -11.846 -0.855 8.495 1.00 80.88 91 GLN A CA 1
ATOM 694 C C . GLN A 1 91 ? -11.822 0.563 7.913 1.00 80.88 91 GLN A C 1
ATOM 696 O O . GLN A 1 91 ? -10.933 0.891 7.123 1.00 80.88 91 GLN A O 1
ATOM 701 N N . LYS A 1 92 ? -12.758 1.421 8.337 1.00 78.88 92 LYS A N 1
ATOM 702 C CA . LYS A 1 92 ? -12.818 2.822 7.916 1.00 78.88 92 LYS A CA 1
ATOM 703 C C . LYS A 1 92 ? -11.559 3.582 8.321 1.00 78.88 92 LYS A C 1
ATOM 705 O O . LYS A 1 92 ? -10.924 4.191 7.462 1.00 78.88 92 LYS A O 1
ATOM 710 N N . TYR A 1 93 ? -11.176 3.494 9.593 1.00 84.25 93 TYR A N 1
ATOM 711 C CA . TYR A 1 93 ? -10.005 4.193 10.119 1.00 84.25 93 TYR A CA 1
ATOM 712 C C . TYR A 1 93 ? -8.706 3.750 9.432 1.00 84.25 93 TYR A C 1
ATOM 714 O O . TYR A 1 93 ? -7.878 4.572 9.041 1.00 84.25 93 TYR A O 1
ATOM 722 N N . VAL A 1 94 ? -8.549 2.440 9.215 1.00 86.38 94 VAL A N 1
ATOM 723 C CA . VAL A 1 94 ? -7.402 1.897 8.478 1.00 86.38 94 VAL A CA 1
ATOM 724 C C . VAL A 1 94 ? -7.345 2.453 7.058 1.00 86.38 94 VAL A C 1
ATOM 726 O O . VAL A 1 94 ? -6.276 2.841 6.592 1.00 86.38 94 VAL A O 1
ATOM 729 N N . ALA A 1 95 ? -8.483 2.547 6.379 1.00 82.06 95 ALA A N 1
ATOM 730 C CA . ALA A 1 95 ? -8.529 3.097 5.035 1.00 82.06 95 ALA A CA 1
ATOM 731 C C . ALA A 1 95 ? -8.208 4.595 4.965 1.00 82.06 95 ALA A C 1
ATOM 733 O O . ALA A 1 95 ? -7.537 5.009 4.024 1.00 82.06 95 ALA A O 1
ATOM 734 N N . GLU A 1 96 ? -8.599 5.398 5.958 1.00 84.00 96 GLU A N 1
ATOM 735 C CA . GLU A 1 96 ? -8.201 6.815 6.033 1.00 84.00 96 GLU A CA 1
ATOM 736 C C . GLU A 1 96 ? -6.676 6.956 6.182 1.00 84.00 96 GLU A C 1
ATOM 738 O O . GLU A 1 96 ? -6.050 7.799 5.532 1.00 84.00 96 GLU A O 1
ATOM 743 N N . GLY A 1 97 ? -6.049 6.077 6.972 1.00 85.88 97 GLY A N 1
ATOM 744 C CA . GLY A 1 97 ? -4.591 6.021 7.089 1.00 85.88 97 GLY A CA 1
ATOM 745 C C . GLY A 1 97 ? -3.892 5.567 5.805 1.00 85.88 97 GLY A C 1
ATOM 746 O O . GLY A 1 97 ? -2.866 6.136 5.431 1.00 85.88 97 GLY A O 1
ATOM 747 N N . VAL A 1 98 ? -4.463 4.594 5.086 1.00 87.31 98 VAL A N 1
ATOM 748 C CA . VAL A 1 98 ? -3.974 4.173 3.761 1.00 87.31 98 VAL A CA 1
ATOM 749 C C . VAL A 1 98 ? -4.050 5.322 2.757 1.00 87.31 98 VAL A C 1
ATOM 751 O O . VAL A 1 98 ? -3.054 5.605 2.096 1.00 87.31 98 VAL A O 1
ATOM 754 N N . VAL A 1 99 ? -5.181 6.028 2.679 1.00 84.06 99 VAL A N 1
ATOM 755 C CA . VAL A 1 99 ? -5.339 7.202 1.804 1.00 84.06 99 VAL A CA 1
ATOM 756 C C . VAL A 1 99 ? -4.312 8.277 2.146 1.00 84.06 99 VAL A C 1
ATOM 758 O O . VAL A 1 99 ? -3.607 8.752 1.259 1.00 84.06 99 VAL A O 1
ATOM 761 N N . THR A 1 100 ? -4.144 8.595 3.431 1.00 86.44 100 THR A N 1
ATOM 762 C CA . THR A 1 100 ? -3.144 9.573 3.890 1.00 86.44 100 THR A CA 1
ATOM 763 C C . THR A 1 100 ? -1.729 9.173 3.466 1.00 86.44 100 THR A C 1
ATOM 765 O O . THR A 1 100 ? -0.949 10.017 3.023 1.00 86.44 100 THR A O 1
ATOM 768 N N . SER A 1 101 ? -1.395 7.882 3.553 1.00 88.12 101 SER A N 1
ATOM 769 C CA . SER A 1 101 ? -0.086 7.379 3.135 1.00 88.12 101 SER A CA 1
ATOM 770 C C . SER A 1 101 ? 0.104 7.335 1.618 1.00 88.12 101 SER A C 1
ATOM 772 O O . SER A 1 101 ? 1.241 7.370 1.165 1.00 88.12 101 SER A O 1
ATOM 774 N N . LEU A 1 102 ? -0.960 7.221 0.825 1.00 84.62 102 LEU A N 1
ATOM 775 C CA . LEU A 1 102 ? -0.867 7.288 -0.637 1.00 84.62 102 LEU A CA 1
ATOM 776 C C . LEU A 1 102 ? -0.713 8.738 -1.108 1.00 84.62 102 LEU A C 1
ATOM 778 O O . LEU A 1 102 ? 0.129 9.018 -1.961 1.00 84.62 102 LEU A O 1
ATOM 782 N N . ILE A 1 103 ? -1.438 9.666 -0.477 1.00 84.75 103 ILE A N 1
ATOM 783 C CA . ILE A 1 103 ? -1.302 11.108 -0.720 1.00 84.75 103 ILE A CA 1
ATOM 784 C C . ILE A 1 103 ? 0.117 11.583 -0.397 1.00 84.75 103 ILE A C 1
ATOM 786 O O . ILE A 1 103 ? 0.715 12.324 -1.179 1.00 84.75 103 ILE A O 1
ATOM 790 N N . SER A 1 104 ? 0.707 11.124 0.713 1.00 85.38 104 SER A N 1
ATOM 791 C CA . SER A 1 104 ? 2.081 11.499 1.082 1.00 85.38 104 SER A CA 1
ATOM 792 C C . SER A 1 104 ? 3.144 11.009 0.091 1.00 85.38 104 SER A C 1
ATOM 794 O O . SER A 1 104 ? 4.240 11.566 0.046 1.00 85.38 104 SER A O 1
ATOM 796 N N . GLN A 1 105 ? 2.815 10.013 -0.732 1.00 83.88 105 GLN A N 1
ATOM 797 C CA . GLN A 1 105 ? 3.685 9.452 -1.770 1.00 83.88 105 GLN A CA 1
ATOM 798 C C . GLN A 1 105 ? 3.448 10.099 -3.143 1.00 83.88 105 GLN A C 1
ATOM 800 O O . GLN A 1 105 ? 4.079 9.725 -4.129 1.00 83.88 105 GLN A O 1
ATOM 805 N N . GLY A 1 106 ? 2.577 11.113 -3.204 1.00 78.31 106 GLY A N 1
ATOM 806 C CA . GLY A 1 106 ? 2.340 11.935 -4.389 1.00 78.31 106 GLY A CA 1
ATOM 807 C C . GLY A 1 106 ? 1.217 11.447 -5.302 1.00 78.31 106 GLY A C 1
ATOM 808 O O . GLY A 1 106 ? 1.077 11.991 -6.405 1.00 78.31 106 GLY A O 1
ATOM 809 N N . TYR A 1 107 ? 0.434 10.461 -4.857 1.00 79.38 107 TYR A N 1
ATOM 810 C CA . TYR A 1 107 ? -0.739 9.971 -5.572 1.00 79.38 107 TYR A CA 1
ATOM 811 C C . TYR A 1 107 ? -2.012 10.697 -5.139 1.00 79.38 107 TYR A C 1
ATOM 813 O O . TYR A 1 107 ? -2.188 10.999 -3.960 1.00 79.38 107 TYR A O 1
ATOM 821 N N . ASP A 1 108 ? -2.945 10.894 -6.067 1.00 70.19 108 ASP A N 1
ATOM 822 C CA . ASP A 1 108 ? -4.294 11.335 -5.709 1.00 70.19 108 ASP A CA 1
ATOM 823 C C . ASP A 1 108 ? -5.119 10.116 -5.281 1.00 70.19 108 ASP A C 1
ATOM 825 O O . ASP A 1 108 ? -5.358 9.206 -6.075 1.00 70.19 108 ASP A O 1
ATOM 829 N N . ALA A 1 109 ? -5.516 10.066 -4.009 1.00 68.81 109 ALA A N 1
ATOM 830 C CA . ALA A 1 109 ? -6.282 8.961 -3.446 1.00 68.81 109 ALA A CA 1
ATOM 831 C C . ALA A 1 109 ? -7.541 9.474 -2.741 1.00 68.81 109 ALA A C 1
ATOM 833 O O . ALA A 1 109 ? -7.467 10.358 -1.891 1.00 68.81 109 ALA A O 1
ATOM 834 N N . GLU A 1 110 ? -8.689 8.874 -3.055 1.00 65.31 110 GLU A N 1
ATOM 835 C CA . GLU A 1 110 ? -9.962 9.140 -2.384 1.00 65.31 110 GLU A CA 1
ATOM 836 C C . GLU A 1 110 ? -10.526 7.849 -1.787 1.00 65.31 110 GLU A C 1
ATOM 838 O O . GLU A 1 110 ? -10.518 6.787 -2.417 1.00 65.31 110 GLU A O 1
ATOM 843 N N . SER A 1 111 ? -11.048 7.936 -0.564 1.00 59.59 111 SER A N 1
ATOM 844 C CA . SER A 1 111 ? -11.779 6.840 0.062 1.00 59.59 111 SER A CA 1
ATOM 845 C C . SER A 1 111 ? -13.279 6.965 -0.212 1.00 59.59 111 SER A C 1
ATOM 847 O O . SER A 1 111 ? -13.985 7.759 0.403 1.00 59.59 111 SER A O 1
ATOM 849 N N . ASN A 1 112 ? -13.792 6.131 -1.120 1.00 55.69 112 ASN A N 1
ATOM 850 C CA . ASN A 1 112 ? -15.232 5.950 -1.301 1.00 55.69 112 ASN A CA 1
ATOM 851 C C . ASN A 1 112 ? -15.717 4.759 -0.461 1.00 55.69 112 ASN A C 1
ATOM 853 O O . ASN A 1 112 ? -15.432 3.598 -0.766 1.00 55.69 112 ASN A O 1
ATOM 857 N N . TYR A 1 113 ? -16.443 5.058 0.620 1.00 53.41 113 TYR A N 1
ATOM 858 C CA . TYR A 1 113 ? -17.039 4.066 1.516 1.00 53.41 113 TYR A CA 1
ATOM 859 C C . TYR A 1 113 ? -18.503 3.829 1.137 1.00 53.41 113 TYR A C 1
ATOM 861 O O . TYR A 1 113 ? -19.327 4.737 1.213 1.00 53.41 113 TYR A O 1
ATOM 869 N N . THR A 1 114 ? -18.846 2.596 0.771 1.00 49.16 114 THR A N 1
ATOM 870 C CA . THR A 1 114 ? -20.243 2.136 0.715 1.00 49.16 114 THR A CA 1
ATOM 871 C C . THR A 1 114 ? -20.432 1.039 1.753 1.00 49.16 114 THR A C 1
ATOM 873 O O . THR A 1 114 ? -19.627 0.111 1.789 1.00 49.16 114 THR A O 1
ATOM 876 N N . ASP A 1 115 ? -21.492 1.154 2.559 1.00 46.19 115 ASP A N 1
ATOM 877 C CA . ASP A 1 115 ? -21.850 0.424 3.800 1.00 46.19 115 ASP A CA 1
ATOM 878 C C . ASP A 1 115 ? -21.926 -1.122 3.727 1.00 46.19 115 ASP A C 1
ATOM 880 O O . ASP A 1 115 ? -22.468 -1.783 4.606 1.00 46.19 115 ASP A O 1
ATOM 884 N N . THR A 1 116 ? -21.406 -1.748 2.674 1.00 43.91 116 THR A N 1
ATOM 885 C CA . THR A 1 116 ? -21.413 -3.203 2.485 1.00 43.91 116 THR A CA 1
ATOM 886 C C . THR A 1 116 ? -20.015 -3.700 2.121 1.00 43.91 116 THR A C 1
ATOM 888 O O . THR A 1 116 ? -19.642 -3.814 0.952 1.00 43.91 116 THR A O 1
ATOM 891 N N . ASN A 1 117 ? -19.251 -4.028 3.165 1.00 45.66 117 ASN A N 1
ATOM 892 C CA . ASN A 1 117 ? -18.104 -4.945 3.163 1.00 45.66 117 ASN A CA 1
ATOM 893 C C . ASN A 1 117 ? -16.882 -4.635 2.302 1.00 45.66 117 ASN A C 1
ATOM 895 O O . ASN A 1 117 ? -16.001 -5.476 2.178 1.00 45.66 117 ASN A O 1
ATOM 899 N N . LYS A 1 118 ? -16.768 -3.480 1.661 1.00 44.72 118 LYS A N 1
ATOM 900 C CA . LYS A 1 118 ? -15.651 -3.284 0.740 1.00 44.72 118 LYS A CA 1
ATOM 901 C C . LYS A 1 118 ? -15.155 -1.870 0.886 1.00 44.72 118 LYS A C 1
ATOM 903 O O . LYS A 1 118 ? -15.901 -0.927 0.633 1.00 44.72 118 LYS A O 1
ATOM 908 N N . LEU A 1 119 ? -13.863 -1.723 1.175 1.00 46.28 119 LEU A N 1
ATOM 909 C CA . LEU A 1 119 ? -13.145 -0.622 0.558 1.00 46.28 119 LEU A CA 1
ATOM 910 C C . LEU A 1 119 ? -13.317 -0.834 -0.960 1.00 46.28 119 LEU A C 1
ATOM 912 O O . LEU A 1 119 ? -12.625 -1.617 -1.606 1.00 46.28 119 LEU A O 1
ATOM 916 N N . LYS A 1 120 ? -14.351 -0.216 -1.519 1.00 42.81 120 LYS A N 1
ATOM 917 C CA . LYS A 1 120 ? -14.457 0.059 -2.945 1.00 42.81 120 LYS A CA 1
ATOM 918 C C . LYS A 1 120 ? -13.861 1.439 -3.176 1.00 42.81 120 LYS A C 1
ATOM 920 O O . LYS A 1 120 ? -14.460 2.295 -3.813 1.00 42.81 120 LYS A O 1
ATOM 925 N N . GLY A 1 121 ? -12.658 1.648 -2.648 1.00 41.41 121 GLY A N 1
ATOM 926 C CA . GLY A 1 121 ? -11.798 2.675 -3.189 1.00 41.41 121 GLY A CA 1
ATOM 927 C C . GLY A 1 121 ? -11.333 2.152 -4.535 1.00 41.41 121 GLY A C 1
ATOM 928 O O . GLY A 1 121 ? -10.329 1.449 -4.589 1.00 41.41 121 GLY A O 1
ATOM 929 N N . ASN A 1 122 ? -12.058 2.474 -5.612 1.00 40.22 122 ASN A N 1
ATOM 930 C CA . ASN A 1 122 ? -11.371 2.734 -6.872 1.00 40.22 122 ASN A CA 1
ATOM 931 C C . ASN A 1 122 ? -10.421 3.884 -6.547 1.00 40.22 122 ASN A C 1
ATOM 933 O O . ASN A 1 122 ? -10.792 5.051 -6.666 1.00 40.22 122 ASN A O 1
ATOM 937 N N . VAL A 1 123 ? -9.241 3.561 -6.021 1.00 46.25 123 VAL A N 1
ATOM 938 C CA . VAL A 1 123 ? -8.203 4.553 -5.856 1.00 46.25 123 VAL A CA 1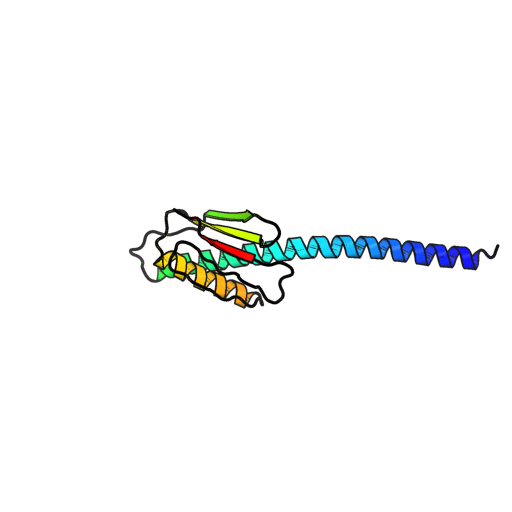
ATOM 939 C C . VAL A 1 123 ? -7.677 4.719 -7.263 1.00 46.25 123 VAL A C 1
ATOM 941 O O . VAL A 1 123 ? -6.797 3.995 -7.722 1.00 46.25 123 VAL A O 1
ATOM 944 N N . THR A 1 124 ? -8.325 5.629 -7.985 1.00 48.25 124 THR A N 1
ATOM 945 C CA . THR A 1 124 ? -7.830 6.106 -9.266 1.00 48.25 124 THR A CA 1
ATOM 946 C C . THR A 1 124 ? -6.633 6.960 -8.902 1.00 48.25 124 THR A C 1
ATOM 948 O O . THR A 1 124 ? -6.764 8.164 -8.705 1.00 48.25 124 THR A O 1
ATOM 951 N N . LEU A 1 125 ? -5.496 6.303 -8.675 1.00 51.69 125 LEU A N 1
ATOM 952 C CA . LEU A 1 125 ? -4.238 6.962 -8.386 1.00 51.69 125 LEU A CA 1
ATOM 953 C C . LEU A 1 125 ? -3.908 7.800 -9.622 1.00 51.69 125 LEU A C 1
ATOM 955 O O . LEU A 1 125 ? -3.342 7.292 -10.590 1.00 51.69 125 LEU A O 1
ATOM 959 N N . GLN A 1 126 ? -4.282 9.080 -9.637 1.00 48.12 126 GLN A N 1
ATOM 960 C CA . GLN A 1 126 ? -3.820 9.951 -10.710 1.00 48.12 126 GLN A CA 1
ATOM 961 C C . GLN A 1 126 ? -2.289 10.003 -10.595 1.00 48.12 126 GLN A C 1
ATOM 963 O O . GLN A 1 126 ? -1.752 10.197 -9.501 1.00 48.12 126 GLN A O 1
ATOM 968 N N . LYS A 1 127 ? -1.601 9.763 -11.724 1.00 52.88 127 LYS A N 1
ATOM 969 C CA . LYS A 1 127 ? -0.149 9.493 -11.877 1.00 52.88 127 LYS A CA 1
ATOM 970 C C . LYS A 1 127 ? 0.329 8.051 -11.647 1.00 52.88 127 LYS A C 1
ATOM 972 O O . LYS A 1 127 ? 1.523 7.814 -11.828 1.00 52.88 127 LYS A O 1
ATOM 977 N N . ALA A 1 128 ? -0.530 7.090 -11.309 1.00 59.38 128 ALA A N 1
ATOM 978 C CA . ALA A 1 128 ? -0.169 5.678 -11.462 1.00 59.38 128 ALA A CA 1
ATOM 979 C C . ALA A 1 128 ? -0.363 5.227 -12.916 1.00 59.38 128 ALA A C 1
ATOM 981 O O . ALA A 1 128 ? -1.178 5.783 -13.654 1.00 59.38 128 ALA A O 1
ATOM 982 N N . ARG A 1 129 ? 0.401 4.217 -13.335 1.00 69.94 129 ARG A N 1
ATOM 983 C CA . ARG A 1 129 ? 0.286 3.582 -14.652 1.00 69.94 129 ARG A CA 1
ATOM 984 C C . ARG A 1 129 ? -0.857 2.566 -14.719 1.00 69.94 129 ARG A C 1
ATOM 986 O O . ARG A 1 129 ? -1.255 2.221 -15.827 1.00 69.94 129 ARG A O 1
ATOM 993 N N . HIS A 1 130 ? -1.363 2.100 -13.575 1.00 75.50 130 HIS A N 1
ATOM 994 C CA . HIS A 1 130 ? -2.452 1.121 -13.475 1.00 75.50 130 HIS A CA 1
ATOM 995 C C . HIS A 1 130 ? -3.554 1.598 -12.524 1.00 75.50 130 HIS A C 1
ATOM 997 O O . HIS A 1 130 ? -3.295 2.391 -11.617 1.00 75.50 130 HIS A O 1
ATOM 1003 N N . ASP A 1 131 ? -4.755 1.043 -12.684 1.00 73.81 131 ASP A N 1
ATOM 1004 C CA . ASP A 1 131 ? -5.853 1.227 -11.738 1.00 73.81 131 ASP A CA 1
ATOM 1005 C C . ASP A 1 131 ? -5.695 0.289 -10.534 1.00 73.81 131 ASP A C 1
ATOM 1007 O O . ASP A 1 131 ? -5.398 -0.900 -10.687 1.00 73.81 131 ASP A O 1
ATOM 1011 N N . TYR A 1 132 ? -5.927 0.808 -9.322 1.00 72.12 132 TYR A N 1
ATOM 1012 C CA . TYR A 1 132 ? -5.809 0.038 -8.081 1.00 72.12 132 TYR A CA 1
ATOM 1013 C C . TYR A 1 132 ? -7.114 0.034 -7.284 1.00 72.12 132 TYR A C 1
ATOM 1015 O O . TYR A 1 132 ? -7.760 1.059 -7.060 1.00 72.12 132 TYR A O 1
ATOM 1023 N N . LEU A 1 133 ? -7.468 -1.151 -6.789 1.00 76.69 133 LEU A N 1
ATOM 1024 C CA . LEU A 1 133 ? -8.560 -1.365 -5.849 1.00 76.69 133 LEU A CA 1
ATOM 1025 C C . LEU A 1 133 ? -7.985 -1.915 -4.547 1.00 76.69 133 LEU A C 1
ATOM 1027 O O . LEU A 1 133 ? -7.587 -3.077 -4.473 1.00 76.69 133 LEU A O 1
ATOM 1031 N N . ILE A 1 134 ? -7.960 -1.096 -3.504 1.00 75.31 134 ILE A N 1
ATOM 1032 C CA . ILE A 1 134 ? -7.454 -1.510 -2.194 1.00 75.31 134 ILE A CA 1
ATOM 1033 C C . ILE A 1 134 ? -8.638 -1.908 -1.325 1.00 75.31 134 ILE A C 1
ATOM 1035 O O . ILE A 1 134 ? -9.556 -1.109 -1.176 1.00 75.31 134 ILE A O 1
ATOM 1039 N N . LYS A 1 135 ? -8.608 -3.119 -0.755 1.00 77.06 135 LYS A N 1
ATOM 1040 C CA . LYS A 1 135 ? -9.643 -3.691 0.115 1.00 77.06 135 LYS A CA 1
ATOM 1041 C C . LYS A 1 135 ? -9.115 -4.386 1.355 1.00 77.06 135 LYS A C 1
ATOM 1043 O O . LYS A 1 135 ? -7.978 -4.827 1.398 1.00 77.06 135 LYS A O 1
ATOM 1048 N N . THR A 1 136 ? -9.943 -4.473 2.386 1.00 74.94 136 THR A N 1
ATOM 1049 C CA . THR A 1 136 ? -9.707 -5.354 3.532 1.00 74.94 136 THR A CA 1
ATOM 1050 C C . THR A 1 136 ? -10.264 -6.736 3.217 1.00 74.94 136 THR A C 1
ATOM 1052 O O . THR A 1 136 ? -11.198 -6.858 2.422 1.00 74.94 136 THR A O 1
ATOM 1055 N N . ALA A 1 137 ? -9.683 -7.784 3.797 1.00 71.06 137 ALA A N 1
ATOM 1056 C CA . ALA A 1 137 ? -10.258 -9.120 3.709 1.00 71.06 137 ALA A CA 1
ATOM 1057 C C . ALA A 1 137 ? -11.668 -9.131 4.329 1.00 71.06 137 ALA A C 1
ATOM 1059 O O . ALA A 1 137 ? -11.872 -8.579 5.413 1.00 71.06 137 ALA A O 1
ATOM 1060 N N . ASP A 1 138 ? -12.623 -9.738 3.617 1.00 56.97 138 ASP A N 1
ATOM 1061 C CA . ASP A 1 138 ? -13.947 -10.058 4.154 1.00 56.97 138 ASP A CA 1
ATOM 1062 C C . ASP A 1 138 ? -13.791 -11.088 5.292 1.00 56.97 138 ASP A C 1
ATOM 1064 O O . ASP A 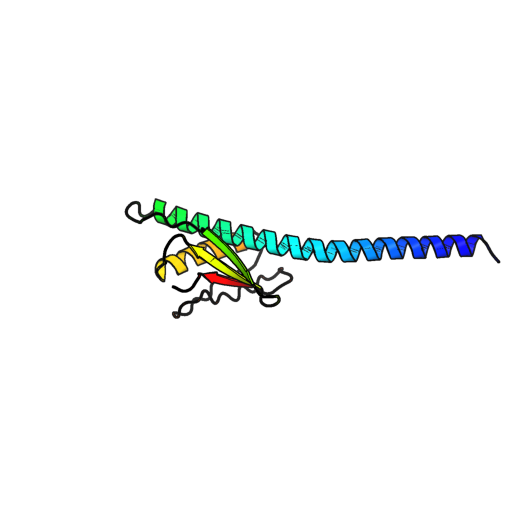1 138 ? -12.924 -11.964 5.219 1.00 56.97 138 ASP A O 1
ATOM 1068 N N . VAL A 1 139 ? -14.622 -10.967 6.332 1.00 47.97 139 VAL A N 1
ATOM 1069 C CA . VAL A 1 139 ? -14.783 -11.971 7.402 1.00 47.97 139 VAL A CA 1
ATOM 1070 C C . VAL A 1 139 ? -15.903 -12.924 7.018 1.00 47.97 139 VAL A C 1
ATOM 1072 O O . VAL A 1 139 ? -16.977 -12.412 6.625 1.00 47.97 139 VAL A O 1
#

Secondary structure (DSSP, 8-state):
--HHHHHHHHHHHHHHHHHHHHHHHHHHHHHHHHHHHHHHHHHHHHHHHHHHHHHH-TTSPPP-EEEEEEE-SSSEEEEEEESS---HHHHHHHHHHHHHHHHTTT-B----EETTTEE-EEE--BT-SS-EEEEEPP-

Foldseek 3Di:
DPVVVVVVVVVVVVVVVVVVVVVVVVVVVLQVVLVVLLQVLLQQLLQVLQVVVCVVPVPDDRKHFPDWDWDDDAQTEIETEIPDDDDPVSQVSSVVSSCVSLVVVVWHWDQDDDPPAWSQGQRPGVPDPHTYGYTYDGD